Protein AF-A0A1M6WR48-F1 (afdb_monomer_lite)

Secondary structure (DSSP, 8-state):
-EEEEEETTEEEEEE-SSHHHHHHHHHHHHHH-TT-EEEEEE---HHHHHHHHHHS-GGGEEETTEEE--HHHHHHHHHHTT---SS-HHHHHHHHHHHHHHHHHHHHTTSTHHHHHHHHTTTS----SPP-GGGG---

Sequence (139 aa):
MLYFIKSGNYCKIGFSKDRNALLTRLRAYLTHNPSFQILDIRKGDQITEKHLHSLIPKGLHHYGEWCVWNKEIAQIWLRAYKVKPEEPIEEYFIKRNKIINRAIVKEYQDTFFYNLIRYFKKESNLDMSEPDEKEWRTP

Radius of gyration: 15.22 Å; chains: 1; bounding box: 48×32×37 Å

Foldseek 3Di:
DWWWKDAVQKIFIDDDPDDVRVLVVVVVCCVVGLAMFTQDDDDDHPVLRVVLVVPDPPQQDDDDRMGGDDVVSLVSVCVSVVHDDPDPSVVNSLVRRAVVLQVSLVVCVPDPCNVSSVVSVVRHVRNPDHPPPPPPDDD

Structure (mmCIF, N/CA/C/O backbone):
data_AF-A0A1M6WR48-F1
#
_entry.id   AF-A0A1M6WR48-F1
#
loop_
_atom_site.group_PDB
_atom_site.id
_atom_site.type_symbol
_atom_site.label_atom_id
_atom_site.label_alt_id
_atom_site.label_comp_id
_atom_site.label_asym_id
_atom_site.label_entity_id
_atom_site.label_seq_id
_atom_site.pdbx_PDB_ins_code
_atom_site.Cartn_x
_atom_site.Cartn_y
_atom_site.Cartn_z
_atom_site.occupancy
_atom_site.B_iso_or_equiv
_atom_site.auth_seq_id
_atom_site.auth_comp_id
_atom_site.auth_asym_id
_atom_site.auth_atom_id
_atom_site.pdbx_PDB_model_num
ATOM 1 N N . MET A 1 1 ? 6.025 -10.046 -0.027 1.00 87.94 1 MET A N 1
ATOM 2 C CA . MET A 1 1 ? 5.942 -8.606 0.298 1.00 87.94 1 MET A CA 1
ATOM 3 C C . MET A 1 1 ? 4.491 -8.184 0.240 1.00 87.94 1 MET A C 1
ATOM 5 O O . MET A 1 1 ? 3.789 -8.630 -0.659 1.00 87.94 1 MET A O 1
ATOM 9 N N . LEU A 1 2 ? 4.055 -7.337 1.166 1.00 92.44 2 LEU A N 1
ATOM 10 C CA . LEU A 1 2 ? 2.725 -6.739 1.153 1.00 92.44 2 LEU A CA 1
ATOM 11 C C . LEU A 1 2 ? 2.829 -5.261 0.793 1.00 92.44 2 LEU A C 1
ATOM 13 O O . LEU A 1 2 ? 3.752 -4.577 1.235 1.00 92.44 2 LEU A O 1
ATOM 17 N N . TYR A 1 3 ? 1.890 -4.782 -0.009 1.00 91.19 3 TYR A N 1
ATOM 18 C CA . TYR A 1 3 ? 1.773 -3.379 -0.383 1.00 91.19 3 TYR A CA 1
ATOM 19 C C . TYR A 1 3 ? 0.365 -2.885 -0.072 1.00 91.19 3 TYR A C 1
ATOM 21 O O . TYR A 1 3 ? -0.609 -3.610 -0.277 1.00 91.19 3 TYR A O 1
ATOM 29 N N . PHE A 1 4 ? 0.270 -1.652 0.410 1.00 93.12 4 PHE A N 1
ATOM 30 C CA . PHE A 1 4 ? -0.988 -0.972 0.668 1.00 93.12 4 PHE A CA 1
ATOM 31 C C . PHE A 1 4 ? -1.093 0.237 -0.254 1.00 93.12 4 PHE A C 1
ATOM 33 O O . PHE A 1 4 ? -0.246 1.129 -0.212 1.00 93.12 4 PHE A O 1
ATOM 40 N N . ILE A 1 5 ? -2.107 0.245 -1.116 1.00 91.25 5 ILE A N 1
ATOM 41 C CA . ILE A 1 5 ? -2.331 1.298 -2.110 1.00 91.25 5 ILE A CA 1
ATOM 42 C C . ILE A 1 5 ? -3.727 1.896 -1.973 1.00 91.25 5 ILE A C 1
ATOM 44 O O . ILE A 1 5 ? -4.657 1.225 -1.524 1.00 91.25 5 ILE A O 1
ATOM 48 N N . LYS A 1 6 ? -3.877 3.142 -2.416 1.00 88.69 6 LYS A N 1
ATOM 49 C CA . LYS A 1 6 ? -5.145 3.868 -2.521 1.00 88.69 6 LYS A CA 1
ATOM 50 C C . LYS A 1 6 ? -5.302 4.415 -3.933 1.00 88.69 6 LYS A C 1
ATOM 52 O O . LYS A 1 6 ? -4.357 4.966 -4.471 1.00 88.69 6 LYS A O 1
ATOM 57 N N . SER A 1 7 ? -6.481 4.282 -4.522 1.00 86.31 7 SER A N 1
ATOM 58 C CA . SER A 1 7 ? -6.837 4.849 -5.825 1.00 86.31 7 SER A CA 1
ATOM 59 C C . SER A 1 7 ? -8.218 5.484 -5.702 1.00 86.31 7 SER A C 1
ATOM 61 O O . SER A 1 7 ? -9.205 4.783 -5.474 1.00 86.31 7 SER A O 1
ATOM 63 N N . GLY A 1 8 ? -8.290 6.817 -5.754 1.00 84.94 8 GLY A N 1
ATOM 64 C CA . GLY A 1 8 ? -9.526 7.557 -5.486 1.00 84.94 8 GLY A CA 1
ATOM 65 C C . GLY A 1 8 ? -10.145 7.199 -4.125 1.00 84.94 8 GLY A C 1
ATOM 66 O O . GLY A 1 8 ? -9.508 7.383 -3.080 1.00 84.94 8 GLY A O 1
ATOM 67 N N . ASN A 1 9 ? -11.372 6.668 -4.169 1.00 89.31 9 ASN A N 1
ATOM 68 C CA . ASN A 1 9 ? -12.166 6.225 -3.014 1.00 89.31 9 ASN A CA 1
ATOM 69 C C . ASN A 1 9 ? -11.945 4.755 -2.637 1.00 89.31 9 ASN A C 1
ATOM 71 O O . ASN A 1 9 ? -12.656 4.234 -1.782 1.00 89.31 9 ASN A O 1
ATOM 75 N N . TYR A 1 10 ? -10.985 4.077 -3.260 1.00 92.19 10 TYR A N 1
ATOM 76 C CA . TYR A 1 10 ? -10.712 2.664 -3.030 1.00 92.19 10 TYR A CA 1
ATOM 77 C C . TYR A 1 10 ? -9.297 2.451 -2.518 1.00 92.19 10 TYR A C 1
ATOM 79 O O . TYR A 1 10 ? -8.395 3.258 -2.745 1.00 92.19 10 TYR A O 1
ATOM 87 N N . CYS A 1 11 ? -9.081 1.331 -1.847 1.00 93.31 11 CYS A N 1
ATOM 88 C CA . CYS A 1 11 ? -7.765 0.886 -1.434 1.00 93.31 11 CYS A CA 1
ATOM 89 C C . CYS A 1 11 ? -7.618 -0.621 -1.559 1.00 93.31 11 CYS A C 1
ATOM 91 O O . CYS A 1 11 ? -8.600 -1.358 -1.624 1.00 93.31 11 CYS A O 1
ATOM 93 N N . LYS A 1 12 ? -6.371 -1.074 -1.572 1.00 94.56 12 LYS A N 1
ATOM 94 C CA . LYS A 1 12 ? -6.036 -2.483 -1.702 1.00 94.56 12 LYS A CA 1
ATOM 95 C C . LYS A 1 12 ? -4.797 -2.815 -0.890 1.00 94.56 12 LYS A C 1
ATOM 97 O O . LYS A 1 12 ? -3.770 -2.148 -1.014 1.00 94.56 12 LYS A O 1
ATOM 102 N N . ILE A 1 13 ? -4.904 -3.879 -0.102 1.00 95.44 13 ILE A N 1
ATOM 103 C CA . ILE A 1 13 ? -3.769 -4.586 0.484 1.00 95.44 13 ILE A CA 1
ATOM 104 C C . ILE A 1 13 ? -3.489 -5.777 -0.425 1.00 95.44 13 ILE A C 1
ATOM 106 O O . ILE A 1 13 ? -4.374 -6.607 -0.613 1.00 95.44 13 ILE A O 1
ATOM 110 N N . GLY A 1 14 ? -2.300 -5.845 -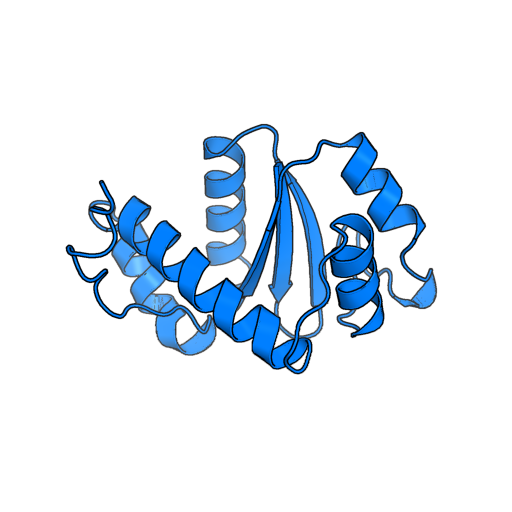1.014 1.00 94.44 14 GLY A N 1
ATOM 111 C CA . GLY A 1 14 ? -1.959 -6.911 -1.951 1.00 94.44 14 GLY A CA 1
ATOM 112 C C . GLY A 1 14 ? -0.633 -7.588 -1.641 1.00 94.44 14 GLY A C 1
ATOM 113 O O . GLY A 1 14 ? 0.297 -6.972 -1.113 1.00 94.44 14 GLY A O 1
ATOM 114 N N . PHE A 1 15 ? -0.529 -8.855 -2.028 1.00 94.62 15 PHE A N 1
ATOM 115 C CA . PHE A 1 15 ? 0.697 -9.634 -1.959 1.00 94.62 15 PHE A CA 1
ATOM 116 C C . PHE A 1 15 ? 1.489 -9.628 -3.271 1.00 94.62 15 PHE A C 1
ATOM 118 O O . PHE A 1 15 ? 0.962 -9.726 -4.380 1.00 94.62 15 PHE A O 1
ATOM 125 N N . SER A 1 16 ? 2.811 -9.557 -3.132 1.00 90.69 16 SER A N 1
ATOM 126 C CA . SER A 1 16 ? 3.771 -9.847 -4.188 1.00 90.69 16 SER A CA 1
ATOM 127 C C . SER A 1 16 ? 4.872 -10.770 -3.691 1.00 90.69 16 SER A C 1
ATOM 129 O O . SER A 1 16 ? 5.397 -10.576 -2.594 1.00 90.69 16 SER A O 1
ATOM 131 N N . LYS A 1 17 ? 5.258 -11.751 -4.513 1.00 87.00 17 LYS A N 1
ATOM 132 C CA . LYS A 1 17 ? 6.310 -12.720 -4.185 1.00 87.00 17 LYS A CA 1
ATOM 133 C C . LYS A 1 17 ? 7.652 -12.030 -3.942 1.00 87.00 17 LYS A C 1
ATOM 135 O O . LYS A 1 17 ? 8.315 -12.309 -2.949 1.00 87.00 17 LYS A O 1
ATOM 140 N N . ASP A 1 18 ? 7.992 -11.079 -4.803 1.00 82.94 18 ASP A N 1
ATOM 141 C CA . ASP A 1 18 ? 9.254 -10.350 -4.781 1.00 82.94 18 ASP A CA 1
ATOM 142 C C . ASP A 1 18 ? 9.081 -8.906 -5.288 1.00 82.94 18 ASP A C 1
ATOM 144 O O . ASP A 1 18 ? 7.970 -8.454 -5.610 1.00 82.94 18 ASP A O 1
ATOM 148 N N . ARG A 1 19 ? 10.205 -8.180 -5.318 1.00 75.56 19 ARG A N 1
ATOM 149 C CA . ARG A 1 19 ? 10.296 -6.788 -5.763 1.00 75.56 19 ARG A CA 1
ATOM 150 C C . ARG A 1 19 ? 9.933 -6.633 -7.242 1.00 75.56 19 ARG A C 1
ATOM 152 O O . ARG A 1 19 ? 9.162 -5.740 -7.567 1.00 75.56 19 ARG A O 1
ATOM 159 N N . ASN A 1 20 ? 10.403 -7.514 -8.122 1.00 77.50 20 ASN A N 1
ATOM 160 C CA . ASN A 1 20 ? 10.151 -7.420 -9.566 1.00 77.50 20 ASN A CA 1
ATOM 161 C C . ASN A 1 20 ? 8.667 -7.640 -9.896 1.00 77.50 20 ASN A C 1
ATOM 163 O O . ASN A 1 20 ? 8.073 -6.912 -10.696 1.00 77.50 20 ASN A O 1
ATOM 167 N N . ALA A 1 21 ? 8.032 -8.595 -9.219 1.00 82.81 21 ALA A N 1
ATOM 168 C CA . ALA A 1 21 ? 6.601 -8.839 -9.318 1.00 82.81 21 ALA A CA 1
ATOM 169 C C . ALA A 1 21 ? 5.773 -7.675 -8.744 1.00 82.81 21 ALA A C 1
ATOM 171 O O . ALA A 1 21 ? 4.682 -7.393 -9.244 1.00 82.81 21 ALA A O 1
ATOM 172 N N . LEU A 1 22 ? 6.279 -6.970 -7.724 1.00 82.56 22 LEU A N 1
ATOM 173 C CA . LEU A 1 22 ? 5.625 -5.774 -7.189 1.00 82.56 22 LEU A CA 1
ATOM 174 C C . LEU A 1 22 ? 5.689 -4.646 -8.218 1.00 82.56 22 LEU A C 1
ATOM 176 O O . LEU A 1 22 ? 4.660 -4.088 -8.576 1.00 82.56 22 LEU A O 1
ATOM 180 N N . LEU A 1 23 ? 6.882 -4.373 -8.734 1.00 77.00 23 LEU A N 1
ATOM 181 C CA . LEU A 1 23 ? 7.143 -3.385 -9.775 1.00 77.00 23 LEU A CA 1
ATOM 182 C C . LEU A 1 23 ? 6.270 -3.607 -11.022 1.00 77.00 23 LEU A C 1
ATOM 184 O O . LEU A 1 23 ? 5.645 -2.676 -11.526 1.00 77.00 23 LEU A O 1
ATOM 188 N N . THR A 1 24 ? 6.126 -4.859 -11.461 1.00 81.19 24 THR A N 1
ATOM 189 C CA . THR A 1 24 ? 5.235 -5.228 -12.575 1.00 81.19 24 THR A CA 1
ATOM 190 C C . THR A 1 24 ? 3.767 -4.906 -12.276 1.00 81.19 24 THR A C 1
ATOM 192 O O . THR A 1 24 ? 3.062 -4.376 -13.134 1.00 81.19 24 THR A O 1
ATOM 195 N N . ARG A 1 25 ? 3.295 -5.169 -11.051 1.00 82.25 25 ARG A N 1
ATOM 196 C CA . ARG A 1 25 ? 1.927 -4.812 -10.641 1.00 82.25 25 ARG A CA 1
ATOM 197 C C . ARG A 1 25 ? 1.726 -3.302 -10.556 1.00 82.25 25 ARG A C 1
ATOM 199 O O . ARG A 1 25 ? 0.718 -2.806 -11.045 1.00 82.25 25 ARG A O 1
ATOM 206 N N . LEU A 1 26 ? 2.680 -2.575 -9.974 1.00 77.69 26 LEU A N 1
ATOM 207 C CA . LEU A 1 26 ? 2.645 -1.112 -9.906 1.00 77.69 26 LEU A CA 1
ATOM 208 C C . LEU A 1 26 ? 2.590 -0.499 -11.309 1.00 77.69 26 LEU A C 1
ATOM 210 O O . LEU A 1 26 ? 1.795 0.407 -11.546 1.00 77.69 26 LEU A O 1
ATOM 214 N N . ARG A 1 27 ? 3.339 -1.061 -12.266 1.00 73.25 27 ARG A N 1
ATOM 215 C CA . ARG A 1 27 ? 3.250 -0.692 -13.683 1.00 73.25 27 ARG A CA 1
ATOM 216 C C . ARG A 1 27 ? 1.845 -0.904 -14.252 1.00 73.25 27 ARG A C 1
ATOM 218 O O . ARG A 1 27 ? 1.338 -0.012 -14.920 1.00 73.25 27 ARG A O 1
ATOM 225 N N . ALA A 1 28 ? 1.210 -2.044 -13.983 1.00 77.00 28 ALA A N 1
ATOM 226 C CA . ALA A 1 28 ? -0.161 -2.289 -14.434 1.00 77.00 28 ALA A CA 1
ATOM 227 C C . ALA A 1 28 ? -1.152 -1.280 -13.823 1.00 77.00 28 ALA A C 1
ATOM 229 O O . ALA A 1 28 ? -2.027 -0.767 -14.521 1.00 77.00 28 ALA A O 1
ATOM 230 N N . TYR A 1 29 ? -0.985 -0.930 -12.543 1.00 75.12 29 TYR A N 1
ATOM 231 C CA . TYR A 1 29 ? -1.808 0.100 -11.911 1.00 75.12 29 TYR A CA 1
ATOM 232 C C . TYR A 1 29 ? -1.601 1.480 -12.541 1.00 75.12 29 TYR A C 1
ATOM 234 O O . TYR A 1 29 ? -2.594 2.167 -12.736 1.00 75.12 29 TYR A O 1
ATOM 242 N N . LEU A 1 30 ? -0.382 1.858 -12.946 1.00 67.62 30 LEU A N 1
ATOM 243 C CA . LEU A 1 30 ? -0.140 3.133 -13.646 1.00 67.62 30 LEU A CA 1
ATOM 244 C C . LEU A 1 30 ? -0.911 3.225 -14.969 1.00 6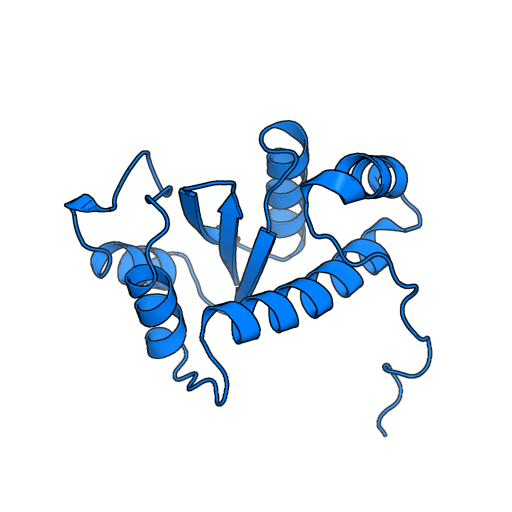7.62 30 LEU A C 1
ATOM 246 O O . LEU A 1 30 ? -1.303 4.311 -15.375 1.00 67.62 30 LEU A O 1
ATOM 250 N N . THR A 1 31 ? -1.137 2.099 -15.649 1.00 66.62 31 THR A N 1
ATOM 251 C CA . THR A 1 31 ? -1.879 2.072 -16.918 1.00 66.62 31 THR A CA 1
ATOM 252 C C . THR A 1 31 ? -3.394 2.142 -16.719 1.00 66.62 31 THR A C 1
ATOM 254 O O . THR A 1 31 ? -4.081 2.777 -17.512 1.00 66.62 31 THR A O 1
ATOM 257 N N . HIS A 1 32 ? -3.926 1.501 -15.675 1.00 64.81 32 HIS A N 1
ATOM 258 C CA . HIS A 1 32 ? -5.375 1.394 -15.454 1.00 64.81 32 HIS A CA 1
ATOM 259 C C . HIS A 1 32 ? -5.940 2.403 -14.441 1.00 64.81 32 HIS A C 1
ATOM 261 O O . HIS A 1 32 ? -7.143 2.637 -14.424 1.00 64.81 32 HIS A O 1
ATOM 267 N N . ASN A 1 33 ? -5.096 2.966 -13.574 1.00 63.88 33 ASN A N 1
ATOM 268 C CA . ASN A 1 33 ? -5.459 3.852 -12.468 1.00 63.88 33 ASN A CA 1
ATOM 269 C C . ASN A 1 33 ? -4.399 4.959 -12.333 1.00 63.88 33 ASN A C 1
ATOM 271 O O . ASN A 1 33 ? -3.519 4.859 -11.483 1.00 63.88 33 ASN A O 1
ATOM 275 N N . PRO A 1 34 ? -4.444 6.018 -13.148 1.00 60.84 34 PRO A N 1
ATOM 276 C CA . PRO A 1 34 ? -3.357 6.996 -13.250 1.00 60.84 34 PRO A CA 1
ATOM 277 C C . PRO A 1 34 ? -3.054 7.786 -11.959 1.00 60.84 34 PRO A C 1
ATOM 279 O O . PRO A 1 34 ? -2.001 8.409 -11.854 1.00 60.84 34 PRO A O 1
ATOM 282 N N . SER A 1 35 ? -3.928 7.726 -10.948 1.00 67.94 35 SER A N 1
ATOM 283 C CA . SER A 1 35 ? -3.868 8.526 -9.717 1.00 67.94 35 SER A CA 1
ATOM 284 C C . SER A 1 35 ? -3.681 7.720 -8.421 1.00 67.94 35 SER A C 1
ATOM 286 O O . SER A 1 35 ? -4.048 8.181 -7.336 1.00 67.94 35 SER A O 1
ATOM 288 N N . PHE A 1 36 ? -3.132 6.501 -8.487 1.00 77.12 36 PHE A N 1
ATOM 289 C CA . PHE A 1 36 ? -2.949 5.702 -7.271 1.00 77.12 36 PHE A CA 1
ATOM 290 C C . PHE A 1 36 ? -1.764 6.178 -6.411 1.00 77.12 36 PHE A C 1
ATOM 292 O O . PHE A 1 36 ? -0.719 6.589 -6.905 1.00 77.12 36 PHE A O 1
ATOM 299 N N . GLN A 1 37 ? -1.923 6.055 -5.096 1.00 81.69 37 GLN A N 1
ATOM 300 C CA . GLN A 1 37 ? -0.930 6.340 -4.069 1.00 81.69 37 GLN A CA 1
ATOM 301 C C . GLN A 1 37 ? -0.492 5.037 -3.405 1.00 81.69 37 GLN A C 1
ATOM 303 O O . GLN A 1 37 ? -1.326 4.216 -3.018 1.00 81.69 37 GLN A O 1
ATOM 308 N N . ILE A 1 38 ? 0.812 4.857 -3.215 1.00 86.25 38 ILE A N 1
ATOM 309 C CA . ILE A 1 38 ? 1.354 3.766 -2.398 1.00 86.25 38 ILE A CA 1
ATOM 310 C C . ILE A 1 38 ? 1.482 4.260 -0.969 1.00 86.25 38 ILE A C 1
ATOM 312 O O . ILE A 1 38 ? 2.353 5.067 -0.659 1.00 86.25 38 ILE A O 1
ATOM 316 N N . LEU A 1 39 ? 0.605 3.779 -0.103 1.00 86.94 39 LEU A N 1
ATOM 317 C CA . LEU A 1 39 ? 0.553 4.193 1.289 1.00 86.94 39 LEU A CA 1
ATOM 318 C C . LEU A 1 39 ? 1.703 3.567 2.084 1.00 86.94 39 LEU A C 1
ATOM 320 O O . LEU A 1 39 ? 2.389 4.263 2.828 1.00 86.94 39 LEU A O 1
ATOM 324 N N . ASP A 1 40 ? 1.941 2.262 1.922 1.00 89.38 40 ASP A N 1
ATOM 325 C CA . ASP A 1 40 ? 3.020 1.567 2.630 1.00 89.38 40 ASP A CA 1
ATOM 326 C C . ASP A 1 40 ? 3.434 0.257 1.940 1.00 89.38 40 ASP A C 1
ATOM 328 O O . ASP A 1 40 ? 2.673 -0.335 1.172 1.00 89.38 40 ASP A O 1
ATOM 332 N N . ILE A 1 41 ? 4.644 -0.219 2.240 1.00 89.56 41 ILE A N 1
ATOM 333 C CA . ILE A 1 41 ? 5.165 -1.525 1.810 1.00 89.56 41 ILE A CA 1
ATOM 334 C C . ILE A 1 41 ? 5.819 -2.200 3.012 1.00 89.56 41 ILE A C 1
ATOM 336 O O . ILE A 1 41 ? 6.638 -1.601 3.713 1.00 89.56 41 ILE A O 1
ATOM 340 N N . ARG A 1 42 ? 5.479 -3.469 3.247 1.00 90.56 42 ARG A N 1
ATOM 341 C CA . ARG A 1 42 ? 5.953 -4.245 4.396 1.00 90.56 42 ARG A CA 1
ATOM 342 C C . ARG A 1 42 ? 6.316 -5.676 4.011 1.00 90.56 42 ARG A C 1
ATOM 344 O O . ARG A 1 42 ? 5.912 -6.210 2.975 1.00 90.56 42 ARG A O 1
ATOM 351 N N . LYS A 1 43 ? 7.097 -6.332 4.871 1.00 89.25 43 LYS A N 1
ATOM 352 C CA . LYS A 1 43 ? 7.338 -7.775 4.762 1.00 89.25 43 LYS A CA 1
ATOM 353 C C . LYS A 1 43 ? 6.047 -8.527 5.108 1.00 89.25 43 LYS A C 1
ATOM 355 O O . LYS A 1 43 ? 5.279 -8.102 5.966 1.00 89.25 43 LYS A O 1
ATOM 360 N N . GLY A 1 44 ? 5.815 -9.630 4.414 1.00 92.25 44 GLY A N 1
ATOM 361 C CA . GLY A 1 44 ? 4.636 -10.471 4.585 1.00 92.25 44 GLY A CA 1
ATOM 362 C C . GLY A 1 44 ? 4.445 -11.390 3.387 1.00 92.25 44 GLY A C 1
ATOM 363 O O . GLY A 1 44 ? 5.081 -11.201 2.339 1.00 92.25 44 GLY A O 1
ATOM 364 N N . ASP A 1 45 ? 3.588 -12.381 3.566 1.00 93.94 45 ASP A N 1
ATOM 365 C CA . ASP A 1 45 ? 3.261 -13.421 2.598 1.00 93.94 45 ASP A CA 1
ATOM 366 C C . ASP A 1 45 ? 1.756 -13.448 2.284 1.00 93.94 45 ASP A C 1
ATOM 368 O O . ASP A 1 45 ? 0.981 -12.626 2.775 1.00 93.94 45 ASP A O 1
ATOM 372 N N . GLN A 1 46 ? 1.342 -14.392 1.442 1.00 95.00 46 GLN A N 1
ATOM 373 C CA . GLN A 1 46 ? -0.059 -14.551 1.059 1.00 95.00 46 GLN A CA 1
ATOM 374 C C . GLN A 1 46 ? -0.961 -14.938 2.246 1.00 95.00 46 GLN A C 1
ATOM 376 O O . GLN A 1 46 ? -2.145 -14.616 2.255 1.00 95.00 46 GLN A O 1
ATOM 381 N N . ILE A 1 47 ? -0.427 -15.620 3.264 1.00 95.69 47 ILE A N 1
ATOM 382 C CA . ILE A 1 47 ? -1.193 -15.966 4.471 1.00 95.69 47 ILE A CA 1
ATOM 383 C C . ILE A 1 47 ? -1.471 -14.694 5.274 1.00 95.69 47 ILE A C 1
ATOM 385 O O . ILE A 1 47 ? -2.601 -14.460 5.700 1.00 95.69 47 ILE A O 1
ATOM 389 N N . THR A 1 48 ? -0.460 -13.838 5.411 1.00 95.62 48 THR A N 1
ATOM 390 C CA . THR A 1 48 ? -0.563 -12.536 6.074 1.00 95.62 48 THR A CA 1
ATOM 391 C C . THR A 1 48 ? -1.573 -11.638 5.363 1.00 95.62 48 THR A C 1
ATOM 393 O O . THR A 1 48 ? -2.410 -11.025 6.019 1.00 95.62 48 THR A O 1
ATOM 396 N N . GLU A 1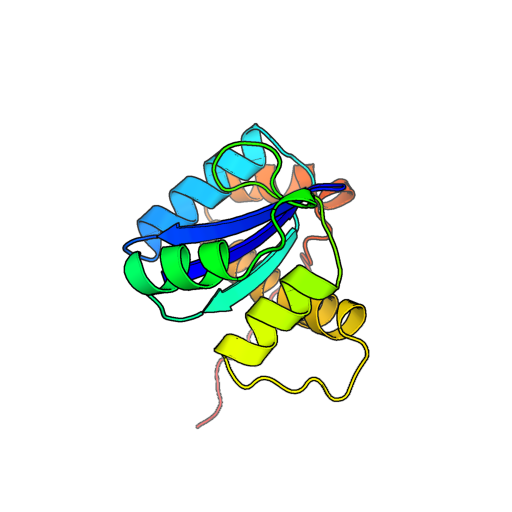 49 ? -1.544 -11.585 4.027 1.00 96.56 49 GLU A N 1
ATOM 397 C CA . GLU A 1 49 ? -2.555 -10.871 3.237 1.00 96.56 49 GLU A CA 1
ATOM 398 C C . GLU A 1 49 ? -3.962 -11.382 3.556 1.00 96.56 49 GLU A C 1
ATOM 400 O O . GLU A 1 49 ? -4.819 -10.597 3.953 1.00 96.56 49 GLU A O 1
ATOM 405 N N . LYS A 1 50 ? -4.197 -12.694 3.433 1.00 95.94 50 LYS A N 1
ATOM 406 C CA . LYS A 1 50 ? -5.508 -13.294 3.714 1.00 95.94 50 LYS A CA 1
ATOM 407 C C . LYS A 1 50 ? -5.987 -12.983 5.129 1.00 95.94 50 LYS A C 1
ATOM 409 O O . LYS A 1 50 ? -7.162 -12.682 5.324 1.00 95.94 50 LYS A O 1
ATOM 414 N N . HIS A 1 51 ? -5.080 -13.012 6.105 1.00 96.38 51 HIS A N 1
ATOM 415 C CA . HIS A 1 51 ? -5.394 -12.633 7.475 1.00 96.38 51 HIS A CA 1
ATOM 416 C C . HIS A 1 51 ? -5.830 -11.166 7.573 1.00 96.38 51 HIS A C 1
ATOM 418 O O . HIS A 1 51 ? -6.891 -10.895 8.128 1.00 96.38 51 HIS A O 1
ATOM 424 N N . LEU A 1 52 ? -5.087 -10.228 6.978 1.00 96.44 52 LEU A N 1
ATOM 425 C CA . LEU A 1 52 ? -5.468 -8.811 6.956 1.00 96.44 52 LEU A CA 1
ATOM 426 C C . LEU A 1 52 ? -6.839 -8.604 6.309 1.00 96.44 52 LEU A C 1
ATOM 428 O O . LEU A 1 52 ? -7.670 -7.896 6.866 1.00 96.44 52 LEU A O 1
ATOM 432 N N . HIS A 1 53 ? -7.101 -9.268 5.183 1.00 95.94 53 HIS A N 1
ATOM 433 C CA . HIS A 1 53 ? -8.399 -9.213 4.506 1.00 95.94 53 HIS A CA 1
ATOM 434 C C . HIS A 1 53 ? -9.539 -9.771 5.359 1.00 95.94 53 HIS A C 1
ATOM 436 O O . HIS A 1 53 ? -10.638 -9.222 5.333 1.00 95.94 53 HIS A O 1
ATOM 442 N N . SER A 1 54 ? -9.285 -10.806 6.166 1.00 95.69 54 SER A N 1
ATOM 443 C CA . SER A 1 54 ? -10.293 -11.353 7.086 1.00 95.69 54 SER A CA 1
ATOM 444 C C . SER A 1 54 ? -10.679 -10.395 8.218 1.00 95.69 54 SER A C 1
ATOM 446 O O . SER A 1 54 ? -11.768 -10.519 8.773 1.00 95.69 54 SER A O 1
ATOM 448 N N . LEU A 1 55 ? -9.808 -9.432 8.544 1.00 96.81 55 LEU A N 1
ATOM 449 C CA . LEU A 1 55 ? -10.071 -8.400 9.548 1.00 96.81 55 LEU A CA 1
ATOM 450 C C . LEU A 1 55 ? -10.874 -7.220 8.984 1.00 96.81 55 LEU A C 1
ATOM 452 O O . LEU A 1 55 ? -11.397 -6.426 9.761 1.00 96.81 55 LEU A O 1
ATOM 456 N N . ILE A 1 56 ? -10.964 -7.078 7.656 1.00 96.00 56 ILE A N 1
ATOM 457 C CA . ILE A 1 56 ? -11.668 -5.958 7.024 1.00 96.00 56 ILE A CA 1
ATOM 458 C C . ILE A 1 56 ? -13.186 -6.160 7.165 1.00 96.00 56 ILE A C 1
ATOM 460 O O . ILE A 1 56 ? -13.699 -7.203 6.739 1.00 96.00 56 ILE A O 1
ATOM 464 N N . PRO A 1 57 ? -13.930 -5.164 7.690 1.00 95.31 57 PRO A N 1
ATOM 465 C CA . PRO A 1 57 ? -15.385 -5.216 7.773 1.00 95.31 57 PRO A CA 1
ATOM 466 C C . PRO A 1 57 ? -16.037 -5.557 6.430 1.00 95.31 57 PRO A C 1
ATOM 468 O O . PRO A 1 57 ? -15.734 -4.939 5.410 1.00 95.31 57 PRO A O 1
ATOM 471 N N . LYS A 1 58 ? -16.990 -6.499 6.431 1.00 92.44 58 LYS A N 1
ATOM 472 C CA . LYS A 1 58 ? -17.642 -7.004 5.205 1.00 92.44 58 LYS A CA 1
ATOM 473 C C . LYS A 1 58 ? -18.228 -5.897 4.320 1.00 92.44 58 LYS A C 1
ATOM 475 O O . LYS A 1 58 ? -18.124 -5.987 3.105 1.00 92.44 58 LYS A O 1
ATOM 480 N N . GLY A 1 59 ? -18.786 -4.843 4.919 1.00 93.75 59 GLY A N 1
ATOM 481 C CA . GLY A 1 59 ? -19.372 -3.707 4.193 1.00 93.75 59 GLY A CA 1
ATOM 482 C C . GLY A 1 59 ? -18.365 -2.801 3.477 1.00 93.75 59 GLY A C 1
ATOM 483 O O . GLY A 1 59 ? -18.776 -1.929 2.720 1.00 93.75 59 GLY A O 1
ATOM 484 N N . LEU A 1 60 ? -17.063 -2.988 3.708 1.00 94.50 60 LEU A N 1
ATOM 485 C CA . LEU A 1 60 ? -16.004 -2.236 3.034 1.00 94.50 60 LEU A CA 1
ATOM 486 C C . LEU A 1 60 ? -15.398 -2.993 1.850 1.00 94.50 60 LEU A C 1
ATOM 488 O O . LEU A 1 60 ? -14.650 -2.393 1.082 1.00 94.50 60 LEU A O 1
ATOM 492 N N . HIS A 1 61 ? -15.704 -4.281 1.674 1.00 94.00 61 HIS A N 1
ATOM 493 C CA . HIS A 1 61 ? -15.255 -5.034 0.501 1.00 94.00 61 HIS A CA 1
ATOM 494 C C . HIS A 1 61 ? -15.975 -4.525 -0.748 1.00 94.00 61 HIS A C 1
ATOM 496 O O . HIS A 1 61 ? -17.176 -4.267 -0.717 1.00 94.00 61 HIS A O 1
ATOM 502 N N . HIS A 1 62 ? -15.240 -4.373 -1.849 1.00 89.88 62 HIS A N 1
ATOM 503 C CA . HIS A 1 62 ? -15.793 -3.890 -3.112 1.00 89.88 62 HIS A CA 1
ATOM 504 C C . HIS A 1 62 ? -15.703 -4.945 -4.219 1.00 89.88 62 HIS A C 1
ATOM 506 O O . HIS A 1 62 ? -16.722 -5.499 -4.622 1.00 89.88 62 HIS A O 1
ATOM 512 N N . TYR A 1 63 ? -14.494 -5.233 -4.710 1.00 87.31 63 TYR A N 1
ATOM 513 C CA . TYR A 1 63 ? -14.279 -6.204 -5.784 1.00 87.31 63 TYR A CA 1
ATOM 514 C C . TYR A 1 63 ? -12.916 -6.885 -5.659 1.00 87.31 63 TYR A C 1
ATOM 516 O O . TYR A 1 63 ? -11.868 -6.235 -5.707 1.00 87.31 63 TYR A O 1
ATOM 524 N N . GLY A 1 64 ? -12.926 -8.213 -5.537 1.00 87.50 64 GLY A N 1
ATOM 525 C CA . GLY A 1 64 ? -11.715 -8.995 -5.301 1.00 87.50 64 GLY A CA 1
ATOM 526 C C . GLY A 1 64 ? -10.989 -8.509 -4.046 1.00 87.50 64 GLY A C 1
ATOM 527 O O . GLY A 1 64 ? -11.557 -8.492 -2.963 1.00 87.50 64 GLY A O 1
ATOM 528 N N . GLU A 1 65 ? -9.739 -8.079 -4.209 1.00 88.38 65 GLU A N 1
ATOM 529 C CA . GLU A 1 65 ? -8.896 -7.547 -3.126 1.00 88.38 65 GLU A CA 1
ATOM 530 C C . GLU A 1 65 ? -9.089 -6.031 -2.891 1.00 88.38 65 GLU A C 1
ATOM 532 O O . GLU A 1 65 ? -8.398 -5.434 -2.061 1.00 88.38 65 GLU A O 1
ATOM 537 N N . TRP A 1 66 ? -9.970 -5.369 -3.649 1.00 93.12 66 TRP A N 1
ATOM 538 C CA . TRP A 1 66 ? -10.248 -3.943 -3.486 1.00 93.12 66 TRP A CA 1
ATOM 539 C C . TRP A 1 66 ? -11.341 -3.698 -2.453 1.00 93.12 66 TRP A C 1
ATOM 541 O O . TRP A 1 66 ? -12.391 -4.342 -2.461 1.00 93.12 66 TRP A O 1
ATOM 551 N N . CYS A 1 67 ? -11.104 -2.697 -1.613 1.00 95.31 67 CYS A N 1
ATOM 552 C CA . CYS A 1 67 ? -12.015 -2.219 -0.585 1.00 95.31 67 CYS A CA 1
ATOM 553 C C . CYS A 1 67 ? -12.329 -0.734 -0.798 1.00 95.31 67 CYS A C 1
ATOM 555 O O . CYS A 1 67 ? -11.529 0.000 -1.381 1.00 95.31 67 CYS A O 1
ATOM 557 N N . VAL A 1 68 ? -13.469 -0.274 -0.290 1.00 94.75 68 VAL A N 1
ATOM 558 C CA . VAL A 1 68 ? -13.767 1.154 -0.144 1.00 94.75 68 VAL A CA 1
ATOM 559 C C . VAL A 1 68 ? -12.818 1.732 0.902 1.00 94.75 68 VAL A C 1
ATOM 561 O O . VAL A 1 68 ? -12.687 1.188 1.999 1.00 94.75 68 VAL A O 1
ATOM 564 N N . TRP A 1 69 ? -12.134 2.824 0.562 1.00 92.75 69 TRP A N 1
ATOM 565 C CA . TRP A 1 69 ? -11.211 3.495 1.467 1.00 92.75 69 TRP A CA 1
ATOM 566 C C . TRP A 1 69 ? -11.935 3.909 2.747 1.00 92.75 69 TRP A C 1
ATOM 568 O O . TRP A 1 69 ? -12.896 4.677 2.725 1.00 92.75 69 TRP A O 1
ATOM 578 N N . ASN A 1 70 ? -11.425 3.424 3.872 1.00 93.88 70 ASN A N 1
ATOM 579 C CA . ASN A 1 70 ? -11.878 3.793 5.198 1.00 93.88 70 ASN A CA 1
ATOM 580 C C . ASN A 1 70 ? -10.672 3.808 6.142 1.00 93.88 70 ASN A C 1
ATOM 582 O O . ASN A 1 70 ? -9.785 2.952 6.050 1.00 93.88 70 ASN A O 1
ATOM 586 N N . LYS A 1 71 ? -10.651 4.764 7.074 1.00 92.50 71 LYS A N 1
ATOM 587 C CA . LYS A 1 71 ? -9.595 4.898 8.084 1.00 92.50 71 LYS A CA 1
ATOM 588 C C . LYS A 1 71 ? -9.404 3.619 8.904 1.00 92.50 71 LYS A C 1
ATOM 590 O O . LYS A 1 71 ? -8.284 3.328 9.315 1.00 92.50 71 LYS A O 1
ATOM 595 N N . GLU A 1 72 ? -10.456 2.829 9.096 1.00 94.81 72 GLU A N 1
ATOM 596 C CA . GLU A 1 72 ? -10.396 1.541 9.790 1.00 94.81 72 GLU A CA 1
ATOM 597 C C . GLU A 1 72 ? -9.466 0.533 9.095 1.00 94.81 72 GLU A C 1
ATOM 599 O O . GLU A 1 72 ? -8.662 -0.115 9.761 1.00 94.81 72 GLU A O 1
ATOM 604 N N . ILE A 1 73 ? -9.471 0.464 7.759 1.00 95.56 73 ILE A N 1
ATOM 605 C CA . ILE A 1 73 ? -8.562 -0.416 6.997 1.00 95.56 73 ILE A CA 1
ATOM 606 C C . ILE A 1 73 ? -7.109 0.004 7.228 1.00 95.56 73 ILE A C 1
ATOM 608 O O . ILE A 1 73 ? -6.222 -0.823 7.446 1.00 95.56 73 ILE A O 1
ATOM 612 N N . ALA A 1 74 ? -6.877 1.313 7.242 1.00 95.06 74 ALA A N 1
ATOM 613 C CA . ALA A 1 74 ? -5.573 1.887 7.517 1.00 95.06 74 ALA A CA 1
ATOM 614 C C . ALA A 1 74 ? -5.105 1.557 8.952 1.00 95.06 74 ALA A C 1
ATOM 616 O O . ALA A 1 74 ? -3.939 1.232 9.172 1.00 95.06 74 ALA A O 1
ATOM 617 N N . GLN A 1 75 ? -6.020 1.552 9.925 1.00 96.12 75 GLN A N 1
ATOM 618 C CA . GLN A 1 75 ? -5.732 1.121 11.295 1.00 96.12 75 GLN A CA 1
ATOM 619 C C . GLN A 1 75 ? -5.439 -0.379 11.398 1.00 96.12 75 GLN A C 1
ATOM 621 O O . GLN A 1 75 ? -4.520 -0.748 12.127 1.00 96.12 75 GLN A O 1
ATOM 626 N N . ILE A 1 76 ? -6.176 -1.238 10.684 1.00 96.75 76 ILE A N 1
ATOM 627 C CA . ILE A 1 76 ? -5.909 -2.686 10.624 1.00 96.75 76 ILE A CA 1
ATOM 628 C C . ILE A 1 76 ? -4.471 -2.925 10.156 1.00 96.75 76 ILE A C 1
ATOM 630 O O . ILE A 1 76 ? -3.717 -3.642 10.818 1.00 96.75 76 ILE A O 1
ATOM 634 N N . TRP A 1 77 ? -4.068 -2.256 9.072 1.00 96.69 77 TRP A N 1
ATOM 635 C CA . TRP A 1 77 ? -2.702 -2.310 8.557 1.00 96.69 77 TRP A CA 1
ATOM 636 C C . TRP A 1 77 ? -1.669 -1.900 9.615 1.00 96.69 77 TRP A C 1
ATOM 638 O O . TRP A 1 77 ? -0.749 -2.658 9.918 1.00 96.69 77 TRP A O 1
ATOM 648 N N . LEU A 1 78 ? -1.832 -0.723 10.227 1.00 96.12 78 LEU A N 1
ATOM 649 C CA . LEU A 1 78 ? -0.881 -0.210 11.219 1.00 96.12 78 LEU A CA 1
ATOM 650 C C . LEU A 1 78 ? -0.777 -1.118 12.453 1.00 96.12 78 LEU A C 1
ATOM 652 O O . LEU A 1 78 ? 0.331 -1.395 12.916 1.00 96.12 78 LEU A O 1
ATOM 656 N N . ARG A 1 79 ? -1.906 -1.637 12.955 1.00 95.88 79 ARG A N 1
ATOM 657 C CA . ARG A 1 79 ? -1.936 -2.559 14.103 1.00 95.88 79 ARG A CA 1
ATOM 658 C C . ARG A 1 79 ? -1.208 -3.864 13.802 1.00 95.88 79 ARG A C 1
ATOM 660 O O . ARG A 1 79 ? -0.423 -4.308 14.639 1.00 95.88 79 ARG A O 1
ATOM 667 N N . ALA A 1 80 ? -1.407 -4.440 12.616 1.00 95.62 80 ALA A N 1
ATOM 668 C CA . ALA A 1 80 ? -0.734 -5.676 12.216 1.00 95.62 80 ALA A CA 1
ATOM 669 C C . ALA A 1 80 ? 0.797 -5.545 12.221 1.00 95.62 80 ALA A C 1
ATOM 671 O O . ALA A 1 80 ? 1.506 -6.496 12.546 1.00 95.62 80 ALA A O 1
ATOM 672 N N . TYR A 1 81 ? 1.304 -4.343 11.938 1.00 94.56 81 TYR A N 1
ATOM 673 C CA . TYR A 1 81 ? 2.733 -4.029 11.963 1.00 94.56 81 TYR A CA 1
ATOM 674 C C . TYR A 1 81 ? 3.197 -3.311 13.234 1.00 94.56 81 TYR A C 1
ATOM 676 O O . TYR A 1 81 ? 4.338 -2.856 13.287 1.00 94.56 81 TYR A O 1
ATOM 684 N N . LYS A 1 82 ? 2.340 -3.228 14.262 1.00 95.81 82 LYS A N 1
ATOM 685 C CA . LYS A 1 82 ? 2.617 -2.569 15.550 1.00 95.81 82 LYS A CA 1
ATOM 686 C C . LYS A 1 82 ? 3.112 -1.124 15.395 1.00 95.81 82 LYS A C 1
ATOM 688 O O . LYS A 1 82 ? 3.896 -0.639 16.206 1.00 95.81 82 LYS A O 1
ATOM 693 N N . VAL A 1 83 ? 2.647 -0.435 14.357 1.00 94.12 83 VAL A N 1
ATOM 694 C CA . VAL A 1 83 ? 2.982 0.964 14.088 1.00 94.12 83 VAL A CA 1
ATOM 695 C C . VAL A 1 83 ? 1.991 1.856 14.825 1.00 94.12 83 VAL A C 1
ATOM 697 O O . VAL A 1 83 ? 0.779 1.709 14.670 1.00 94.12 83 VAL A O 1
ATOM 700 N N . LYS A 1 84 ? 2.513 2.800 15.608 1.00 93.81 84 LYS A N 1
ATOM 701 C CA . LYS A 1 84 ? 1.738 3.856 16.263 1.00 93.81 84 LYS A CA 1
ATOM 702 C C . LYS A 1 84 ? 2.248 5.199 15.737 1.00 93.81 84 LYS A C 1
ATOM 704 O O . LYS A 1 84 ? 3.297 5.633 16.202 1.00 93.81 84 LYS A O 1
ATOM 709 N N . PRO A 1 85 ? 1.599 5.790 14.720 1.00 91.12 85 PRO A N 1
ATOM 710 C CA . PRO A 1 85 ? 2.024 7.087 14.213 1.00 91.12 85 PRO A CA 1
ATOM 711 C C . PRO A 1 85 ? 1.842 8.153 15.300 1.00 91.12 85 PRO A C 1
ATOM 713 O O . PRO A 1 85 ? 0.847 8.134 16.023 1.00 91.12 85 PRO A O 1
ATOM 716 N N . GLU A 1 86 ? 2.818 9.051 15.425 1.00 91.25 86 GLU A N 1
ATOM 717 C CA . GLU A 1 86 ? 2.745 10.217 16.321 1.00 91.25 86 GLU A CA 1
ATOM 718 C C . GLU A 1 86 ? 1.829 11.305 15.742 1.00 91.25 86 GLU A C 1
ATOM 720 O O . GLU A 1 86 ? 1.231 12.093 16.468 1.00 91.25 86 GLU A O 1
ATOM 725 N N . GLU A 1 87 ? 1.697 11.311 14.418 1.00 91.56 87 GLU A N 1
ATOM 726 C CA . GLU A 1 87 ? 0.858 12.218 13.645 1.00 91.56 87 GLU A CA 1
ATOM 727 C C . GLU A 1 87 ? -0.483 11.569 13.242 1.00 91.56 87 GLU A C 1
ATOM 729 O O . GLU A 1 87 ? -0.662 10.349 13.369 1.00 91.56 87 GLU A O 1
ATOM 734 N N . PRO A 1 88 ? -1.445 12.346 12.707 1.00 93.69 88 PRO A N 1
ATOM 735 C CA . PRO A 1 88 ? -2.642 11.784 12.094 1.00 93.69 88 PRO A CA 1
ATOM 736 C C . PRO A 1 88 ? -2.305 10.729 11.029 1.00 93.69 88 PRO A C 1
ATOM 738 O O . PRO A 1 88 ? -1.364 10.875 10.250 1.00 93.69 88 PRO A O 1
ATOM 741 N N . ILE A 1 89 ? -3.109 9.663 10.966 1.00 89.38 89 ILE A N 1
ATOM 742 C CA . ILE A 1 89 ? -2.906 8.517 10.059 1.00 89.38 89 ILE A CA 1
ATOM 743 C C . ILE A 1 89 ? -2.739 8.967 8.600 1.00 89.38 89 ILE A C 1
ATOM 745 O O . ILE A 1 89 ? -1.921 8.428 7.857 1.00 89.38 89 ILE A O 1
ATOM 749 N N . GLU A 1 90 ? -3.521 9.956 8.188 1.00 86.00 90 GLU A N 1
ATOM 750 C CA . GLU A 1 90 ? -3.490 10.527 6.851 1.00 86.00 90 GLU A CA 1
ATOM 751 C C . GLU A 1 90 ? -2.129 11.180 6.553 1.00 86.00 90 GLU A C 1
ATOM 753 O O . GLU A 1 90 ? -1.527 10.906 5.515 1.00 86.00 90 GLU A O 1
ATOM 758 N N . GLU A 1 91 ? -1.600 11.970 7.489 1.00 86.81 91 GLU A N 1
ATOM 759 C CA . GLU A 1 91 ? -0.281 12.601 7.372 1.00 86.81 91 GLU A CA 1
ATOM 760 C C . GLU A 1 91 ? 0.852 11.572 7.373 1.00 86.81 91 GLU A C 1
ATOM 762 O O . GLU A 1 91 ? 1.774 11.673 6.558 1.00 86.81 91 GLU A O 1
ATOM 767 N N . TYR A 1 92 ? 0.745 10.538 8.215 1.00 91.25 92 TYR A N 1
ATOM 768 C CA . TYR A 1 92 ? 1.691 9.423 8.248 1.00 91.25 92 TYR A CA 1
ATOM 769 C C . TYR A 1 92 ? 1.827 8.780 6.863 1.00 91.25 92 TYR A C 1
ATOM 771 O O . TYR A 1 92 ? 2.933 8.622 6.335 1.00 91.25 92 TYR A O 1
ATOM 779 N N . PHE A 1 93 ? 0.698 8.446 6.230 1.00 87.44 93 PHE A N 1
ATOM 780 C CA . PHE A 1 93 ? 0.715 7.824 4.909 1.00 87.44 93 PHE A CA 1
ATOM 781 C C . PHE A 1 93 ? 1.135 8.784 3.798 1.00 87.44 93 PHE A C 1
ATOM 783 O O . PHE A 1 93 ? 1.782 8.340 2.854 1.00 87.44 93 PHE A O 1
ATOM 790 N N . ILE A 1 94 ? 0.857 10.087 3.911 1.00 83.69 94 ILE A N 1
ATOM 791 C CA . ILE A 1 94 ? 1.400 11.088 2.981 1.00 83.69 94 ILE A CA 1
ATOM 792 C C . ILE A 1 94 ? 2.933 11.096 3.049 1.00 83.69 94 ILE A C 1
ATOM 794 O O . ILE A 1 94 ? 3.593 11.032 2.010 1.00 83.69 94 ILE A O 1
ATOM 798 N N . LYS A 1 95 ? 3.519 11.124 4.254 1.00 83.81 95 LYS A N 1
ATOM 799 C CA . LYS A 1 95 ? 4.981 11.087 4.432 1.00 83.81 95 LYS A CA 1
ATOM 800 C C . LYS A 1 95 ? 5.580 9.790 3.883 1.00 83.81 95 LYS A C 1
ATOM 802 O O . LYS A 1 95 ? 6.538 9.836 3.112 1.00 83.81 95 LYS A O 1
ATOM 807 N N . ARG A 1 96 ? 4.990 8.635 4.214 1.00 82.25 96 ARG A N 1
ATOM 808 C CA . ARG A 1 96 ? 5.426 7.323 3.698 1.00 82.25 96 ARG A CA 1
ATOM 809 C C . ARG A 1 96 ? 5.329 7.236 2.181 1.00 82.25 96 ARG A C 1
ATOM 811 O O . ARG A 1 96 ? 6.271 6.761 1.549 1.00 82.25 96 ARG A O 1
ATOM 818 N N . ASN A 1 97 ? 4.238 7.735 1.605 1.00 79.69 97 ASN A N 1
ATOM 819 C CA . ASN A 1 97 ? 4.045 7.757 0.165 1.00 79.69 97 ASN A CA 1
ATOM 820 C C . ASN A 1 97 ? 5.164 8.544 -0.523 1.00 79.69 97 ASN A C 1
ATOM 822 O O . ASN A 1 97 ? 5.783 8.002 -1.430 1.00 79.69 97 ASN A O 1
ATOM 826 N N . LYS A 1 98 ? 5.514 9.747 -0.045 1.00 76.94 98 LYS A N 1
ATOM 827 C CA . LYS A 1 98 ? 6.635 10.527 -0.605 1.00 76.94 98 LYS A CA 1
ATOM 828 C C . LYS A 1 98 ? 7.950 9.742 -0.619 1.00 76.94 98 LYS A C 1
ATOM 830 O O . LYS A 1 98 ? 8.616 9.695 -1.649 1.00 76.94 98 LYS A O 1
ATOM 835 N N . ILE A 1 99 ? 8.292 9.074 0.485 1.00 77.94 99 ILE A N 1
ATOM 836 C CA . ILE A 1 99 ? 9.523 8.269 0.595 1.00 77.94 99 ILE A CA 1
ATOM 837 C C . ILE A 1 99 ? 9.520 7.117 -0.421 1.00 77.94 99 ILE A C 1
ATOM 839 O O . ILE A 1 99 ? 10.492 6.914 -1.148 1.00 77.94 99 ILE A O 1
ATOM 843 N N . ILE A 1 100 ? 8.418 6.366 -0.493 1.00 73.31 100 ILE A N 1
ATOM 844 C CA . ILE A 1 100 ? 8.290 5.218 -1.401 1.00 73.31 100 ILE A CA 1
ATOM 845 C C . ILE A 1 100 ? 8.307 5.678 -2.861 1.00 73.31 100 ILE A C 1
ATOM 847 O O . ILE A 1 100 ? 8.958 5.050 -3.696 1.00 73.31 100 ILE A O 1
ATOM 851 N N . ASN A 1 101 ? 7.640 6.791 -3.163 1.00 71.19 101 ASN A N 1
ATOM 852 C CA . ASN A 1 101 ? 7.611 7.376 -4.496 1.00 71.19 101 ASN A CA 1
ATOM 853 C C . ASN A 1 101 ? 9.021 7.740 -4.957 1.00 71.19 101 ASN A C 1
ATOM 855 O O . ASN A 1 101 ? 9.412 7.303 -6.032 1.00 71.19 101 ASN A O 1
ATOM 859 N N . ARG A 1 102 ? 9.820 8.433 -4.133 1.00 72.38 102 ARG A N 1
ATOM 860 C CA . ARG A 1 102 ? 11.221 8.749 -4.470 1.00 72.38 102 ARG A CA 1
ATOM 861 C C . ARG A 1 102 ? 12.033 7.497 -4.799 1.00 72.38 102 ARG A C 1
ATOM 863 O O . ARG A 1 102 ? 12.775 7.486 -5.777 1.00 72.38 102 ARG A O 1
ATOM 870 N N . ALA A 1 103 ? 11.859 6.422 -4.028 1.00 69.56 103 ALA A N 1
ATOM 871 C CA . ALA A 1 103 ? 12.550 5.157 -4.281 1.00 69.56 103 ALA A CA 1
ATOM 872 C C . ALA A 1 103 ? 12.133 4.508 -5.615 1.00 69.56 103 ALA A C 1
ATOM 874 O O . ALA A 1 103 ? 12.976 3.965 -6.325 1.00 69.56 103 ALA A O 1
ATOM 875 N N . ILE A 1 104 ? 10.849 4.578 -5.972 1.00 69.81 104 ILE A N 1
ATOM 876 C CA . ILE A 1 104 ? 10.333 4.083 -7.256 1.00 69.81 104 ILE A CA 1
ATOM 877 C C . ILE A 1 104 ? 10.840 4.943 -8.411 1.00 69.81 104 ILE A C 1
ATOM 879 O O . ILE A 1 104 ? 11.296 4.408 -9.414 1.00 69.81 104 ILE A O 1
ATOM 883 N N . VAL A 1 105 ? 10.794 6.266 -8.267 1.00 69.50 105 VAL A N 1
ATOM 884 C CA . VAL A 1 105 ? 11.290 7.209 -9.275 1.00 69.50 105 VAL A CA 1
ATOM 885 C C . VAL A 1 105 ? 12.760 6.937 -9.575 1.00 69.50 105 VAL A C 1
ATOM 887 O O . VAL A 1 105 ? 13.108 6.790 -10.743 1.00 69.50 105 VAL A O 1
ATOM 890 N N . LYS A 1 106 ? 13.589 6.775 -8.536 1.00 72.50 106 LYS A N 1
ATOM 891 C CA . LYS A 1 106 ? 15.009 6.426 -8.671 1.00 72.50 106 LYS A CA 1
ATOM 892 C C . LYS A 1 106 ? 15.221 5.110 -9.425 1.00 72.50 106 LYS A C 1
ATOM 894 O O . LYS A 1 106 ? 16.104 5.033 -10.266 1.00 72.50 106 LYS A O 1
ATOM 899 N N . GLU A 1 107 ? 14.404 4.089 -9.165 1.00 71.19 107 GLU A N 1
ATOM 900 C CA . GLU A 1 107 ? 14.501 2.794 -9.861 1.00 71.19 107 GLU A CA 1
ATOM 901 C C . GLU A 1 107 ? 14.190 2.904 -11.363 1.00 71.19 107 GLU A C 1
ATOM 903 O O . GLU A 1 107 ? 14.761 2.181 -12.175 1.00 71.19 107 GLU A O 1
ATOM 908 N N . TYR A 1 108 ? 13.269 3.793 -11.740 1.00 69.38 108 TYR A N 1
ATOM 909 C CA . TYR A 1 108 ? 12.785 3.911 -13.116 1.00 69.38 108 TYR A CA 1
ATOM 910 C C . TYR A 1 108 ? 13.379 5.075 -13.902 1.00 69.38 108 TYR A C 1
ATOM 912 O O . TYR A 1 108 ? 13.041 5.199 -15.081 1.00 69.38 108 TYR A O 1
ATOM 920 N N . GLN A 1 109 ? 14.233 5.899 -13.289 1.00 74.94 109 GLN A N 1
ATOM 921 C CA . GLN A 1 109 ? 14.750 7.149 -13.857 1.00 74.94 109 GLN A CA 1
ATOM 922 C C . GLN A 1 109 ? 15.386 6.965 -15.248 1.00 74.94 109 GLN A C 1
ATOM 924 O O . GLN A 1 109 ? 15.171 7.789 -16.132 1.00 74.94 109 GLN A O 1
ATOM 929 N N . ASP A 1 110 ? 16.066 5.835 -15.468 1.00 72.06 110 ASP A N 1
ATOM 930 C CA . ASP A 1 110 ? 16.800 5.520 -16.703 1.00 72.06 110 ASP A CA 1
ATOM 931 C C . ASP A 1 110 ? 15.974 4.678 -17.694 1.00 72.06 110 ASP A C 1
ATOM 933 O O . ASP A 1 110 ? 16.491 4.111 -18.656 1.00 72.06 110 ASP A O 1
ATOM 937 N N . THR A 1 111 ? 14.666 4.558 -17.462 1.00 68.19 111 THR A N 1
ATOM 938 C CA . THR A 1 111 ? 13.760 3.748 -18.285 1.00 68.19 111 THR A CA 1
ATOM 939 C C . THR A 1 111 ? 12.719 4.623 -18.979 1.00 68.19 111 THR A C 1
ATOM 941 O O . THR A 1 111 ? 12.351 5.691 -18.491 1.00 68.19 111 THR A O 1
ATOM 944 N N . PHE A 1 112 ? 12.135 4.137 -20.081 1.00 62.06 112 PHE A N 1
ATOM 945 C CA . PHE A 1 112 ? 11.008 4.811 -20.750 1.00 62.06 112 PHE A CA 1
ATOM 946 C C . PHE A 1 112 ? 9.826 5.102 -19.796 1.00 62.06 112 PHE A C 1
ATOM 948 O O . PHE A 1 112 ? 9.054 6.037 -20.013 1.00 62.06 112 PHE A O 1
ATOM 955 N N . PHE A 1 113 ? 9.708 4.350 -18.695 1.00 59.50 113 PHE A N 1
ATOM 956 C CA . PHE A 1 113 ? 8.673 4.540 -17.679 1.00 59.50 113 PHE A CA 1
ATOM 957 C C . PHE A 1 113 ? 8.842 5.814 -16.859 1.00 59.50 113 PHE A C 1
ATOM 959 O O . PHE A 1 113 ? 7.848 6.294 -16.320 1.00 59.50 113 PHE A O 1
ATOM 966 N N . TYR A 1 114 ? 10.034 6.414 -16.809 1.00 65.62 114 TYR A N 1
ATOM 967 C CA . TYR A 1 114 ? 10.218 7.711 -16.162 1.00 65.62 114 TYR A CA 1
ATOM 968 C C . TYR A 1 114 ? 9.295 8.778 -16.764 1.00 65.62 114 TYR A C 1
ATOM 970 O O . TYR A 1 114 ? 8.681 9.560 -16.039 1.00 65.62 114 TYR A O 1
ATOM 978 N N . ASN A 1 115 ? 9.101 8.753 -18.086 1.00 57.69 115 ASN A N 1
ATOM 979 C CA . ASN A 1 115 ? 8.185 9.664 -18.771 1.00 57.69 115 ASN A CA 1
ATOM 980 C C . ASN A 1 115 ? 6.717 9.396 -18.410 1.00 57.69 115 ASN A C 1
ATOM 982 O O . ASN A 1 115 ? 5.947 10.341 -18.258 1.00 57.69 115 ASN A O 1
ATOM 986 N N . LEU A 1 116 ? 6.341 8.130 -18.202 1.00 57.72 116 LEU A N 1
ATOM 987 C CA . LEU A 1 116 ? 5.001 7.745 -17.752 1.00 57.72 116 LEU A CA 1
ATOM 988 C C . LEU A 1 116 ? 4.739 8.223 -16.313 1.00 57.72 116 LEU A C 1
ATOM 990 O O . LEU A 1 116 ? 3.703 8.814 -16.024 1.00 57.72 116 LEU A O 1
ATOM 994 N N . ILE A 1 117 ? 5.719 8.038 -15.427 1.00 62.09 117 ILE A N 1
ATOM 995 C CA . ILE A 1 117 ? 5.692 8.527 -14.043 1.00 62.09 117 ILE A CA 1
ATOM 996 C C . ILE A 1 117 ? 5.595 10.065 -14.017 1.00 62.09 117 ILE A C 1
ATOM 998 O O . ILE A 1 117 ? 4.780 10.624 -13.284 1.00 62.09 117 ILE A O 1
ATOM 1002 N N . ARG A 1 118 ? 6.364 10.768 -14.865 1.00 58.41 118 ARG A N 1
ATOM 1003 C CA . ARG A 1 118 ? 6.278 12.232 -15.030 1.00 58.41 118 ARG A CA 1
ATOM 1004 C C . ARG A 1 118 ? 4.916 12.690 -15.544 1.00 58.41 118 ARG A C 1
ATOM 1006 O O . ARG A 1 118 ? 4.437 13.726 -15.088 1.00 58.41 118 ARG A O 1
ATOM 1013 N N . TYR A 1 119 ? 4.306 11.950 -16.468 1.00 50.22 119 TYR A N 1
ATOM 1014 C CA . TYR A 1 119 ? 2.994 12.271 -17.032 1.00 50.22 119 TYR A CA 1
ATOM 1015 C C . TYR A 1 119 ? 1.893 12.194 -15.967 1.00 50.22 119 TYR A C 1
ATOM 1017 O O . TYR A 1 119 ? 1.094 13.118 -15.829 1.00 50.22 119 TYR A O 1
ATOM 1025 N N . PHE A 1 120 ? 1.925 11.159 -15.126 1.00 51.06 120 PHE A N 1
ATOM 1026 C CA . PHE A 1 120 ? 0.953 10.986 -14.047 1.00 51.06 120 PHE A CA 1
ATOM 1027 C C . PHE A 1 120 ? 1.254 11.803 -12.787 1.00 51.06 120 PHE A C 1
ATOM 1029 O O . PHE A 1 120 ? 0.427 11.836 -11.878 1.00 51.06 120 PHE A O 1
ATOM 1036 N N . LYS A 1 121 ? 2.385 12.519 -12.722 1.00 53.97 121 LYS A N 1
ATOM 1037 C CA . LYS A 1 121 ? 2.803 13.358 -11.581 1.00 53.97 121 LYS A CA 1
ATOM 1038 C C . LYS A 1 121 ? 1.707 14.306 -11.078 1.00 53.97 121 LYS A C 1
ATOM 1040 O O . LYS A 1 121 ? 1.593 14.515 -9.875 1.00 53.97 121 LYS A O 1
ATOM 1045 N N . LYS A 1 122 ? 0.907 14.883 -11.985 1.00 47.78 122 LYS A N 1
ATOM 1046 C CA . LYS A 1 122 ? -0.187 15.804 -11.625 1.00 47.78 122 LYS A CA 1
ATOM 1047 C C . LYS A 1 122 ? -1.353 15.115 -10.905 1.00 47.78 122 LYS A C 1
ATOM 1049 O O . LYS A 1 122 ? -2.038 15.781 -10.141 1.00 47.78 122 LYS A O 1
ATOM 1054 N N . GLU A 1 123 ? -1.561 13.817 -11.126 1.00 44.91 123 GLU A N 1
ATOM 1055 C CA . GLU A 1 123 ? -2.723 13.074 -10.616 1.00 44.91 123 GLU A CA 1
ATOM 1056 C C . GLU A 1 123 ? -2.375 12.070 -9.505 1.00 44.91 123 GLU A C 1
ATOM 1058 O O . GLU A 1 123 ? -3.226 11.723 -8.693 1.00 44.91 123 GLU A O 1
ATOM 1063 N N . SER A 1 124 ? -1.124 11.613 -9.437 1.00 48.72 124 SER A N 1
ATOM 1064 C CA . SER A 1 124 ? -0.689 10.491 -8.587 1.00 48.72 124 SER A CA 1
ATOM 1065 C C . SER A 1 124 ? -0.068 10.890 -7.242 1.00 48.72 124 SER A C 1
ATOM 1067 O O . SER A 1 124 ? 0.362 10.023 -6.484 1.00 48.72 124 SER A O 1
ATOM 1069 N N . ASN A 1 125 ? -0.016 12.185 -6.900 1.00 53.28 125 ASN A N 1
ATOM 1070 C CA . ASN A 1 125 ? 0.689 12.688 -5.705 1.00 53.28 125 ASN A CA 1
ATOM 1071 C C . ASN A 1 125 ? 2.153 12.179 -5.593 1.00 53.28 125 ASN A C 1
ATOM 1073 O O . ASN A 1 125 ? 2.723 12.139 -4.500 1.00 53.28 125 ASN A O 1
ATOM 1077 N N . LEU A 1 126 ? 2.771 11.790 -6.718 1.00 53.25 126 LEU A N 1
ATOM 1078 C CA . LEU A 1 126 ? 4.145 11.289 -6.767 1.00 53.25 126 LEU A CA 1
ATOM 1079 C C . LEU A 1 126 ? 5.140 12.437 -6.540 1.00 53.25 126 LEU A C 1
ATOM 1081 O O . LEU A 1 126 ? 5.160 13.419 -7.286 1.00 53.25 126 LEU A O 1
ATOM 1085 N N . ASP A 1 127 ? 5.981 12.304 -5.508 1.00 53.06 127 ASP A N 1
ATOM 1086 C CA . ASP A 1 127 ? 7.061 13.252 -5.228 1.00 53.06 127 ASP A CA 1
ATOM 1087 C C . ASP A 1 127 ? 8.246 12.956 -6.150 1.00 53.06 127 ASP A C 1
ATOM 1089 O O . ASP A 1 127 ? 8.901 11.921 -6.036 1.00 53.06 127 ASP A O 1
ATOM 1093 N N . MET A 1 128 ? 8.468 13.873 -7.089 1.00 50.69 128 MET A N 1
ATOM 1094 C CA . MET A 1 128 ? 9.525 13.820 -8.100 1.00 50.69 128 MET A CA 1
ATOM 1095 C C . MET A 1 128 ? 10.670 14.781 -7.767 1.00 50.69 128 MET A C 1
ATOM 1097 O O . MET A 1 128 ? 11.432 15.126 -8.669 1.00 50.69 128 MET A O 1
ATOM 1101 N N . SER A 1 129 ? 10.750 15.306 -6.535 1.00 54.66 129 SER A N 1
ATOM 1102 C CA . SER A 1 129 ? 11.965 15.994 -6.095 1.00 54.66 129 SER A CA 1
ATOM 1103 C C . SER A 1 129 ? 13.137 15.034 -6.282 1.00 54.66 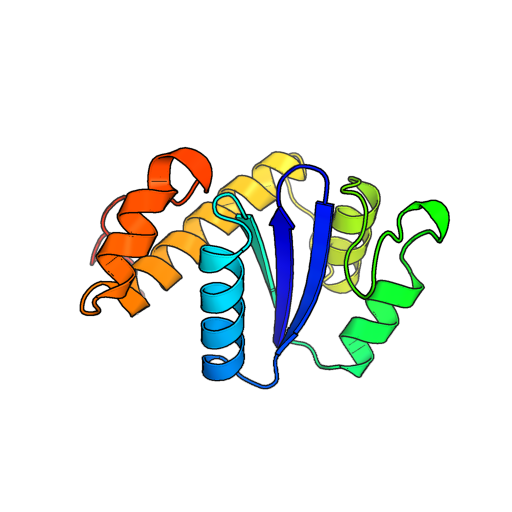129 SER A C 1
ATOM 1105 O O . SER A 1 129 ? 13.030 13.879 -5.855 1.00 54.66 129 SER A O 1
ATOM 1107 N N . GLU A 1 130 ? 14.209 15.483 -6.935 1.00 43.94 130 GLU A N 1
ATOM 1108 C CA . GLU A 1 130 ? 15.395 14.654 -7.154 1.00 43.94 130 GLU A CA 1
ATOM 1109 C C . GLU A 1 130 ? 15.840 14.012 -5.830 1.00 43.94 130 GLU A C 1
ATOM 1111 O O . GLU A 1 130 ? 15.762 14.659 -4.779 1.00 43.94 130 GLU A O 1
ATOM 1116 N N . PRO A 1 131 ? 16.230 12.725 -5.834 1.00 44.88 131 PRO A N 1
ATOM 1117 C CA . PRO A 1 131 ? 16.786 12.115 -4.642 1.00 44.88 131 PRO A CA 1
ATOM 1118 C C . PRO A 1 131 ? 18.060 12.877 -4.280 1.00 44.88 131 PRO A C 1
ATOM 1120 O O . PRO A 1 131 ? 1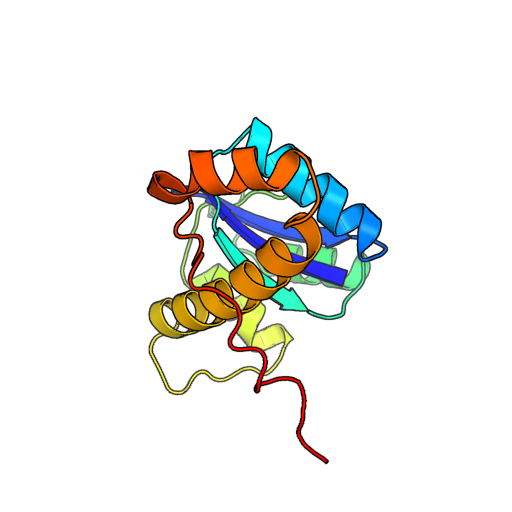9.009 12.890 -5.057 1.00 44.88 131 PRO A O 1
ATOM 1123 N N . ASP A 1 132 ? 18.079 13.511 -3.109 1.00 39.16 132 ASP A N 1
ATOM 1124 C CA 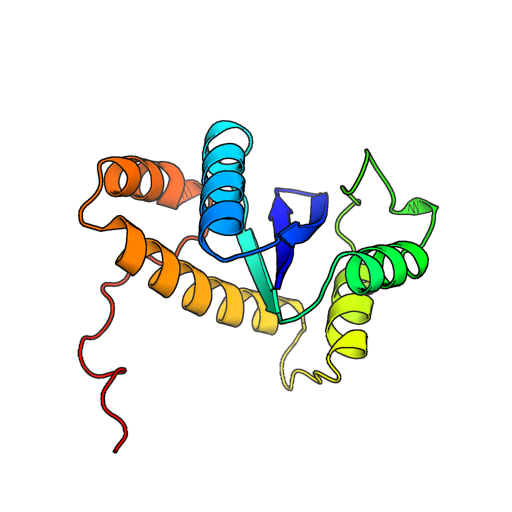. ASP A 1 132 ? 19.289 14.134 -2.585 1.00 39.16 132 ASP A CA 1
ATOM 1125 C C . ASP A 1 132 ? 20.332 13.015 -2.423 1.00 39.16 132 ASP A C 1
ATOM 1127 O O . ASP A 1 132 ? 20.151 12.079 -1.633 1.00 39.16 132 ASP A O 1
ATOM 1131 N N . GLU A 1 133 ? 21.392 13.044 -3.236 1.00 39.59 133 GLU A N 1
ATOM 1132 C CA . GLU A 1 133 ? 22.397 11.972 -3.345 1.00 39.59 133 GLU A CA 1
ATOM 1133 C C . GLU A 1 133 ? 23.078 11.642 -2.002 1.00 39.59 133 GLU A C 1
ATOM 1135 O O . GLU A 1 133 ? 23.751 10.618 -1.861 1.00 39.59 133 GLU A O 1
ATOM 1140 N N . LYS A 1 134 ? 22.874 12.485 -0.986 1.00 38.16 134 LYS A N 1
ATOM 1141 C CA . LYS A 1 134 ? 23.484 12.401 0.340 1.00 38.16 134 LYS A CA 1
ATOM 1142 C C . LYS A 1 134 ? 22.794 11.448 1.322 1.00 38.16 134 LYS A C 1
ATOM 1144 O O . LYS A 1 134 ? 23.437 11.059 2.292 1.00 38.16 134 LYS A O 1
ATOM 1149 N N . GLU A 1 135 ? 21.553 11.005 1.092 1.00 40.28 135 GLU A N 1
ATOM 1150 C CA . GLU A 1 135 ? 20.840 10.148 2.068 1.00 40.28 135 GLU A CA 1
ATOM 1151 C C . GLU A 1 135 ? 21.308 8.676 2.100 1.00 40.28 135 GLU A C 1
ATOM 1153 O O . GLU A 1 135 ? 20.937 7.934 3.006 1.00 40.28 135 GLU A O 1
ATOM 1158 N N . TRP A 1 136 ? 22.165 8.239 1.166 1.00 33.91 136 TRP A N 1
ATOM 1159 C CA . TRP A 1 136 ? 22.697 6.862 1.131 1.00 33.91 136 TRP A CA 1
ATOM 1160 C C . TRP A 1 136 ? 24.067 6.687 1.796 1.00 33.91 136 TRP A C 1
ATOM 1162 O O . TRP A 1 136 ? 24.685 5.631 1.664 1.00 33.91 136 TRP A O 1
ATOM 1172 N N . ARG A 1 137 ? 24.553 7.692 2.529 1.00 33.31 137 ARG A N 1
ATOM 1173 C CA . ARG A 1 137 ? 25.729 7.538 3.390 1.00 33.31 137 ARG A CA 1
ATOM 1174 C C . ARG A 1 137 ? 25.371 7.880 4.828 1.00 33.31 137 ARG A C 1
ATOM 1176 O O . ARG A 1 137 ? 25.498 9.018 5.261 1.00 33.31 137 ARG A O 1
ATOM 1183 N N . THR A 1 138 ? 24.961 6.863 5.571 1.00 29.06 138 THR A N 1
ATOM 1184 C CA . THR A 1 138 ? 25.219 6.795 7.014 1.00 29.06 138 THR A CA 1
ATOM 1185 C C . THR A 1 138 ? 26.251 5.673 7.222 1.00 29.06 138 THR A C 1
ATOM 1187 O O . THR A 1 138 ? 26.134 4.658 6.529 1.00 29.06 138 THR A O 1
ATOM 1190 N N . PRO A 1 139 ? 27.303 5.896 8.036 1.00 40.78 139 PRO A N 1
ATOM 1191 C CA . PRO A 1 139 ? 28.411 4.957 8.244 1.00 40.78 139 PRO A CA 1
ATOM 1192 C C . PRO A 1 139 ? 27.984 3.621 8.860 1.00 40.78 139 PRO A C 1
ATOM 1194 O O . PRO A 1 139 ? 26.943 3.589 9.555 1.00 40.78 139 PRO A O 1
#

pLDDT: mean 78.83, std 17.84, range [29.06, 96.81]

Organism: Xylanibacter ruminicola (NCBI:txid839)